Protein AF-A0A2W6BJ49-F1 (afdb_monomer)

Sequence (142 aa):
MTAWVGRHHGAAAAEHDPLISLSISPTPAHVPTARLVVVAAARKLGAQLGALDDIKLAVSEACNRAIAAAIRCELTDAVELSISRQRTSAGGEHIVLAVRDYAPYRYRYRYRFRMARDGDRCLHRTVRRIGERAAAPGRNDR

Foldseek 3Di:
DDDPPDPPPPPPDDPFDFPDKDWDWLDLVCLVVVLVVVLVVCVVVQADPLCSVVSSVLSNVLSPLQSVLCVVQVHRGIWMWTWGWDADPVRAIWIWIWIFHDRPQPRTWTWTFTDHSPNDDGRPTDTDRPPDPPPDPDPPDD

Nearest PDB structures (foldseek):
  6m37-assembly1_A-2  TM=8.198E-01  e=3.806E-04  Bacillus subtilis subsp. subtilis str. 168
  6m37-assembly1_C-2  TM=8.162E-01  e=4.527E-04  Bacillus subtilis subsp. subtilis str. 168
  1thn-assembly1_A  TM=8.262E-01  e=7.694E-03  Geobacillus stearothermophilus
  1th8-assembly1_A-2  TM=7.601E-01  e=3.665E-02  Geobacillus stearothermophilus

Structure (mmCIF, N/CA/C/O backbone):
data_AF-A0A2W6BJ49-F1
#
_entry.id   AF-A0A2W6BJ49-F1
#
loop_
_atom_site.group_PDB
_atom_site.id
_atom_site.type_symbol
_atom_site.label_atom_id
_atom_site.label_alt_id
_atom_site.label_comp_id
_atom_site.label_asym_id
_atom_site.label_entity_id
_atom_site.label_seq_id
_atom_site.pdbx_PDB_ins_code
_atom_site.Cartn_x
_atom_site.Cartn_y
_atom_site.Cartn_z
_atom_site.occupancy
_atom_site.B_iso_or_equiv
_atom_site.auth_seq_id
_atom_site.auth_comp_id
_atom_site.auth_asym_id
_atom_site.auth_atom_id
_atom_site.pdbx_PDB_model_num
ATOM 1 N N . MET A 1 1 ? 32.449 -1.028 -12.294 1.00 32.12 1 MET A N 1
ATOM 2 C CA . MET A 1 1 ? 32.282 -1.641 -10.961 1.00 32.12 1 MET A CA 1
ATOM 3 C C . MET A 1 1 ? 31.823 -0.558 -9.997 1.00 32.12 1 MET A C 1
ATOM 5 O O . MET A 1 1 ? 32.533 0.416 -9.816 1.00 32.12 1 MET A O 1
ATOM 9 N N . THR A 1 2 ? 30.582 -0.711 -9.521 1.00 38.41 2 THR A N 1
ATOM 10 C CA . THR A 1 2 ? 29.999 -0.207 -8.259 1.00 38.41 2 THR A CA 1
ATOM 11 C C . THR A 1 2 ? 30.323 1.207 -7.767 1.00 38.41 2 THR A C 1
ATOM 13 O O . THR A 1 2 ? 31.344 1.421 -7.128 1.00 38.41 2 THR A O 1
ATOM 16 N N . ALA A 1 3 ? 29.332 2.098 -7.885 1.00 26.39 3 ALA A N 1
ATOM 17 C CA . ALA A 1 3 ? 28.916 2.985 -6.793 1.00 26.39 3 ALA A CA 1
ATOM 18 C C . ALA A 1 3 ? 27.504 3.536 -7.081 1.00 26.39 3 ALA A C 1
ATOM 20 O O . ALA A 1 3 ? 27.319 4.704 -7.413 1.00 26.39 3 ALA A O 1
ATOM 21 N N . TRP A 1 4 ? 26.486 2.674 -6.979 1.00 32.56 4 TRP A N 1
ATOM 22 C CA . TRP A 1 4 ? 25.100 3.125 -6.818 1.00 32.56 4 TRP A CA 1
ATOM 23 C C . TRP A 1 4 ? 24.964 3.597 -5.368 1.00 32.56 4 TRP A C 1
ATOM 25 O O . TRP A 1 4 ? 24.644 2.823 -4.468 1.00 32.56 4 TRP A O 1
ATOM 35 N N . VAL A 1 5 ? 25.349 4.849 -5.120 1.00 38.41 5 VAL A N 1
ATOM 36 C CA . VAL A 1 5 ? 25.195 5.482 -3.810 1.00 38.41 5 VAL A CA 1
ATOM 37 C C . VAL A 1 5 ? 23.714 5.764 -3.633 1.00 38.41 5 VAL A C 1
ATOM 39 O O . VAL A 1 5 ? 23.128 6.569 -4.361 1.00 38.41 5 VAL A O 1
ATOM 42 N N . GLY A 1 6 ? 23.118 5.040 -2.687 1.00 41.69 6 GLY A N 1
ATOM 43 C CA . GLY A 1 6 ? 21.729 5.166 -2.294 1.00 41.69 6 GLY A CA 1
ATOM 44 C C . GLY A 1 6 ? 21.366 6.628 -2.093 1.00 41.69 6 GLY A C 1
ATOM 45 O O . GLY A 1 6 ? 21.786 7.272 -1.132 1.00 41.69 6 GLY A O 1
ATOM 46 N N . ARG A 1 7 ? 20.547 7.155 -3.005 1.00 43.75 7 ARG A N 1
ATOM 47 C CA . ARG A 1 7 ? 19.790 8.358 -2.703 1.00 43.75 7 ARG A CA 1
ATOM 48 C C . ARG A 1 7 ? 18.834 7.988 -1.584 1.00 43.75 7 ARG A C 1
ATOM 50 O O . ARG A 1 7 ? 17.828 7.313 -1.806 1.00 43.75 7 ARG A O 1
ATOM 57 N N . HIS A 1 8 ? 19.161 8.467 -0.390 1.00 37.78 8 HIS A N 1
ATOM 58 C CA . HIS A 1 8 ? 18.173 8.809 0.613 1.00 37.78 8 HIS A CA 1
ATOM 59 C C . HIS A 1 8 ? 17.096 9.632 -0.097 1.00 37.78 8 HIS A C 1
ATOM 61 O O . HIS A 1 8 ? 17.296 10.808 -0.405 1.00 37.78 8 HIS A O 1
ATOM 67 N N . HIS A 1 9 ? 15.975 8.987 -0.421 1.00 42.41 9 HIS A N 1
ATOM 68 C CA . HIS A 1 9 ? 14.757 9.670 -0.814 1.00 42.41 9 HIS A CA 1
ATOM 69 C C . HIS A 1 9 ? 14.285 10.375 0.449 1.00 42.41 9 HIS A C 1
ATOM 71 O O . HIS A 1 9 ? 13.554 9.824 1.268 1.00 42.41 9 HIS A O 1
ATOM 77 N N . GLY A 1 10 ? 14.858 11.563 0.654 1.00 31.80 10 GLY A N 1
ATOM 78 C CA . GLY A 1 10 ? 14.587 12.429 1.778 1.00 31.80 10 GLY A CA 1
ATOM 79 C C . GLY A 1 10 ? 13.087 12.508 1.985 1.00 31.80 10 GLY A C 1
ATOM 80 O O . GLY A 1 10 ? 12.326 12.783 1.053 1.00 31.80 10 GLY A O 1
ATOM 81 N N . ALA A 1 11 ? 12.705 12.216 3.222 1.00 36.41 11 ALA A N 1
ATOM 82 C CA . ALA A 1 11 ? 11.377 12.319 3.779 1.00 36.41 11 ALA A CA 1
ATOM 83 C C . ALA A 1 11 ? 10.761 13.688 3.459 1.00 36.41 11 ALA A C 1
ATOM 85 O O . ALA A 1 11 ? 10.861 14.642 4.220 1.00 36.41 11 ALA A O 1
ATOM 86 N N . ALA A 1 12 ? 10.110 13.795 2.309 1.00 38.19 12 ALA A N 1
ATOM 87 C CA . ALA A 1 12 ? 9.374 14.983 1.912 1.00 38.19 12 ALA A CA 1
ATOM 88 C C . ALA A 1 12 ? 7.951 14.567 1.543 1.00 38.19 12 ALA A C 1
ATOM 90 O O . ALA A 1 12 ? 7.577 14.485 0.369 1.00 38.19 12 ALA A O 1
ATOM 91 N N . ALA A 1 13 ? 7.171 14.192 2.561 1.00 40.88 13 ALA A N 1
ATOM 92 C CA . ALA A 1 13 ? 5.799 14.664 2.798 1.00 40.88 13 ALA A CA 1
ATOM 93 C C . ALA A 1 13 ? 4.962 13.644 3.588 1.00 40.88 13 ALA A C 1
ATOM 95 O O . ALA A 1 13 ? 4.073 12.994 3.031 1.00 40.88 13 ALA A O 1
ATOM 96 N N . ALA A 1 14 ? 5.128 13.597 4.902 1.00 42.75 14 ALA A N 1
ATOM 97 C CA . ALA A 1 14 ? 4.016 13.289 5.791 1.00 42.75 14 ALA A CA 1
ATOM 98 C C . ALA A 1 14 ? 4.265 14.015 7.109 1.00 42.75 14 ALA A C 1
ATOM 100 O O . ALA A 1 14 ? 5.147 13.656 7.868 1.00 42.75 14 ALA A O 1
ATOM 101 N N . GLU A 1 15 ? 3.478 15.047 7.372 1.00 49.59 15 GLU A N 1
ATOM 102 C CA . GLU A 1 15 ? 3.415 15.740 8.661 1.00 49.59 15 GLU A CA 1
ATOM 103 C C . GLU A 1 15 ? 2.759 14.852 9.743 1.00 49.59 15 GLU A C 1
ATOM 105 O O . GLU A 1 15 ? 2.001 15.349 10.558 1.00 49.59 15 GLU A O 1
ATOM 110 N N . HIS A 1 16 ? 2.898 13.523 9.671 1.00 55.38 16 HIS A N 1
ATOM 111 C CA . HIS A 1 16 ? 2.281 12.526 10.557 1.00 55.38 16 HIS A CA 1
ATOM 112 C C . HIS A 1 16 ? 3.182 11.278 10.573 1.00 55.38 16 HIS A C 1
ATOM 114 O O . HIS A 1 16 ? 3.567 10.818 9.497 1.00 55.38 16 HIS A O 1
ATOM 120 N N . ASP A 1 17 ? 3.463 10.722 11.755 1.00 73.25 17 ASP A N 1
ATOM 121 C CA . ASP A 1 17 ? 4.239 9.486 11.944 1.00 73.25 17 ASP A CA 1
ATOM 122 C C . ASP A 1 17 ? 3.456 8.269 11.398 1.00 73.25 17 ASP A C 1
ATOM 124 O O . ASP A 1 17 ? 2.380 7.940 11.920 1.00 73.25 17 ASP A O 1
ATOM 128 N N . PRO A 1 18 ? 3.882 7.653 10.277 1.00 81.25 18 PRO A N 1
ATOM 129 C CA . PRO A 1 18 ? 3.132 6.572 9.661 1.00 81.25 18 PRO A CA 1
ATOM 130 C C . PRO A 1 18 ? 3.341 5.258 10.416 1.00 81.25 18 PRO A C 1
ATOM 132 O O . PRO A 1 18 ? 4.457 4.894 10.765 1.00 81.25 18 PRO A O 1
ATOM 135 N N . LEU A 1 19 ? 2.264 4.484 10.588 1.00 90.50 19 LEU A N 1
ATOM 136 C CA . LEU A 1 19 ? 2.350 3.147 11.183 1.00 90.50 19 LEU A CA 1
ATOM 137 C C . LEU A 1 19 ? 3.278 2.240 10.365 1.00 90.50 19 LEU A C 1
ATOM 139 O O . LEU A 1 19 ? 3.994 1.422 10.937 1.00 90.50 19 LEU A O 1
ATOM 143 N N . ILE A 1 20 ? 3.217 2.358 9.035 1.00 95.31 20 ILE A N 1
ATOM 144 C CA . ILE A 1 20 ? 4.161 1.703 8.131 1.00 95.31 20 ILE A CA 1
ATOM 145 C C . ILE A 1 20 ? 4.573 2.642 7.002 1.00 95.31 20 ILE A C 1
ATOM 147 O O . ILE A 1 20 ? 3.755 3.408 6.482 1.00 95.31 20 ILE A O 1
ATOM 151 N N . SER A 1 21 ? 5.821 2.470 6.581 1.00 93.44 21 SER A N 1
ATOM 152 C CA . SER A 1 21 ? 6.361 2.937 5.309 1.00 93.44 21 SER A CA 1
ATOM 153 C C . SER A 1 21 ? 6.938 1.725 4.583 1.00 93.44 21 SER A C 1
ATOM 155 O O . SER A 1 21 ? 7.716 0.972 5.165 1.00 93.44 21 SER A O 1
ATOM 157 N N . LEU A 1 22 ? 6.523 1.505 3.339 1.00 95.12 22 LEU A N 1
ATOM 158 C CA . LEU A 1 22 ? 6.941 0.375 2.512 1.00 95.12 22 LEU A CA 1
ATOM 159 C C . LEU A 1 22 ? 7.399 0.895 1.151 1.00 95.12 22 LEU A C 1
ATOM 161 O O . LEU A 1 22 ? 6.646 1.591 0.476 1.00 95.12 22 LEU A O 1
ATOM 165 N N . SER A 1 23 ? 8.591 0.495 0.723 1.00 94.75 23 SER A N 1
ATOM 166 C CA . SER A 1 23 ? 9.107 0.776 -0.617 1.00 94.75 23 SER A CA 1
ATOM 167 C C . SER A 1 23 ? 9.192 -0.525 -1.402 1.00 94.75 23 SER A C 1
ATOM 169 O O . SER A 1 23 ? 9.777 -1.498 -0.926 1.00 94.75 23 SER A O 1
ATOM 171 N N . ILE A 1 24 ? 8.612 -0.551 -2.601 1.00 94.50 24 ILE A N 1
ATOM 172 C CA . ILE A 1 24 ? 8.688 -1.697 -3.514 1.00 94.50 24 ILE A CA 1
ATOM 173 C C . ILE A 1 24 ? 9.320 -1.272 -4.837 1.00 94.50 24 ILE A C 1
ATOM 175 O O . ILE A 1 24 ? 9.093 -0.157 -5.310 1.00 94.50 24 ILE A O 1
ATOM 179 N N . SER A 1 25 ? 10.083 -2.164 -5.470 1.00 93.75 25 SER A N 1
ATOM 180 C CA . SER A 1 25 ? 10.503 -1.947 -6.859 1.00 93.75 25 SER A CA 1
ATOM 181 C C . SER A 1 25 ? 9.271 -1.891 -7.771 1.00 93.75 25 SER A C 1
ATOM 183 O O . SER A 1 25 ? 8.299 -2.604 -7.486 1.00 93.75 25 SER A O 1
ATOM 185 N N . PRO A 1 26 ? 9.298 -1.108 -8.868 1.00 92.12 26 PRO A N 1
ATOM 186 C CA . PRO A 1 26 ? 8.151 -0.905 -9.750 1.00 92.12 26 PRO A CA 1
ATOM 187 C C . PRO A 1 26 ? 7.891 -2.123 -10.658 1.00 92.12 26 PRO A C 1
ATOM 189 O O . PRO A 1 26 ? 7.945 -2.039 -11.881 1.00 92.12 26 PRO A O 1
ATOM 192 N N . THR A 1 27 ? 7.602 -3.279 -10.058 1.00 94.62 27 THR A N 1
ATOM 193 C CA . THR A 1 27 ? 7.278 -4.530 -10.749 1.00 94.62 27 THR A CA 1
ATOM 194 C C . THR A 1 27 ? 5.906 -5.043 -10.290 1.00 94.62 27 THR A C 1
ATOM 196 O O . THR A 1 27 ? 5.608 -5.018 -9.090 1.00 94.62 27 THR A O 1
ATOM 199 N N . PRO A 1 28 ? 5.048 -5.548 -11.202 1.00 95.19 28 PRO A N 1
ATOM 200 C CA . PRO A 1 28 ? 3.725 -6.064 -10.830 1.00 95.19 28 PRO A CA 1
ATOM 201 C C . PRO A 1 28 ? 3.767 -7.187 -9.781 1.00 95.19 28 PRO A C 1
ATOM 203 O O . PRO A 1 28 ? 2.845 -7.323 -8.978 1.00 95.19 28 PRO A O 1
ATOM 206 N N . ALA A 1 29 ? 4.863 -7.953 -9.738 1.00 97.00 29 ALA A N 1
ATOM 207 C CA . ALA A 1 29 ? 5.075 -9.044 -8.788 1.00 97.00 29 ALA A CA 1
ATOM 208 C C . ALA A 1 29 ? 5.056 -8.598 -7.311 1.00 97.00 29 ALA A C 1
ATOM 210 O O . ALA A 1 29 ? 4.742 -9.405 -6.440 1.00 97.00 29 ALA A O 1
ATOM 211 N N . HIS A 1 30 ? 5.341 -7.325 -7.008 1.00 97.00 30 HIS A N 1
ATOM 212 C CA . HIS A 1 30 ? 5.345 -6.816 -5.630 1.00 97.00 30 HIS A CA 1
ATOM 213 C C . HIS A 1 30 ? 3.984 -6.287 -5.145 1.00 97.00 30 HIS A C 1
ATOM 215 O O . HIS A 1 30 ? 3.809 -6.032 -3.950 1.00 97.00 30 HIS A O 1
ATOM 221 N N . V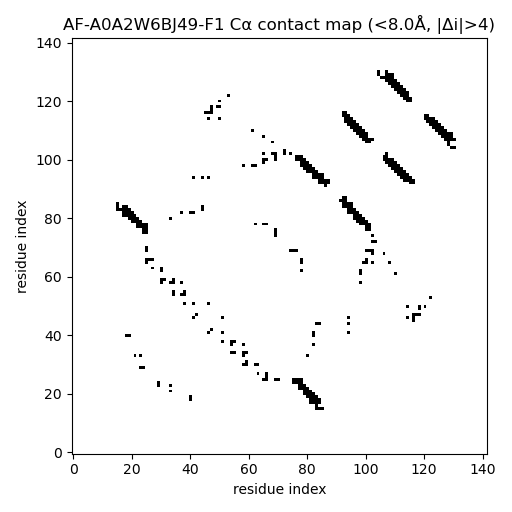AL A 1 31 ? 2.992 -6.146 -6.031 1.00 97.12 31 VAL A N 1
ATOM 222 C CA . VAL A 1 31 ? 1.660 -5.624 -5.670 1.00 97.12 31 VAL A CA 1
ATOM 223 C C . VAL A 1 31 ? 0.924 -6.520 -4.660 1.00 97.12 31 VAL A C 1
ATOM 225 O O . VAL A 1 31 ? 0.342 -5.982 -3.713 1.00 97.12 31 VAL A O 1
ATOM 228 N N . PRO A 1 32 ? 0.956 -7.865 -4.762 1.00 97.56 32 PRO A N 1
ATOM 229 C CA . PRO A 1 32 ? 0.379 -8.736 -3.737 1.00 97.56 32 PRO A CA 1
ATOM 230 C C . PRO A 1 32 ? 0.989 -8.521 -2.345 1.00 97.56 32 PRO A C 1
ATOM 232 O O . PRO A 1 32 ? 0.247 -8.419 -1.366 1.00 97.56 32 PRO A O 1
ATOM 235 N N . THR A 1 33 ? 2.314 -8.374 -2.256 1.00 97.31 33 THR A N 1
ATOM 236 C CA . THR A 1 33 ? 3.013 -8.085 -0.994 1.00 97.31 33 THR A CA 1
ATOM 237 C C . THR A 1 33 ? 2.567 -6.746 -0.415 1.00 97.31 33 THR A C 1
ATOM 239 O O . THR A 1 33 ? 2.234 -6.667 0.768 1.00 97.31 33 THR A O 1
ATOM 242 N N . ALA A 1 34 ? 2.463 -5.707 -1.250 1.00 96.88 34 ALA A N 1
ATOM 243 C CA . ALA A 1 34 ? 1.963 -4.403 -0.825 1.00 96.88 34 ALA A CA 1
ATOM 244 C C . ALA A 1 34 ? 0.539 -4.487 -0.252 1.00 96.88 34 ALA A C 1
ATOM 246 O O . ALA A 1 34 ? 0.273 -3.942 0.821 1.00 96.88 34 ALA A O 1
ATOM 247 N N . ARG A 1 35 ? -0.365 -5.231 -0.906 1.00 96.62 35 ARG A N 1
ATOM 248 C CA . ARG A 1 35 ? -1.726 -5.466 -0.391 1.00 96.62 35 ARG A CA 1
ATOM 249 C C . ARG A 1 35 ? -1.704 -6.143 0.974 1.00 96.62 35 ARG A C 1
ATOM 251 O O . ARG A 1 35 ? -2.432 -5.709 1.862 1.00 96.62 35 ARG A O 1
ATOM 258 N N . LEU A 1 36 ? -0.894 -7.188 1.143 1.00 97.88 36 LEU A N 1
ATOM 259 C CA . LEU A 1 36 ? -0.802 -7.934 2.400 1.00 97.88 36 LEU A CA 1
ATOM 260 C C . LEU A 1 36 ? -0.367 -7.022 3.549 1.00 97.88 36 LEU A C 1
ATOM 262 O O . LEU A 1 36 ? -1.042 -6.963 4.579 1.00 97.88 36 LEU A O 1
ATOM 266 N N . VAL A 1 37 ? 0.714 -6.267 3.346 1.00 97.50 37 VAL A N 1
ATOM 267 C CA . VAL A 1 37 ? 1.259 -5.361 4.364 1.00 97.50 37 VAL A CA 1
ATOM 268 C C . VAL A 1 37 ? 0.261 -4.250 4.696 1.00 97.50 37 VAL A C 1
ATOM 270 O O . VAL A 1 37 ? -0.003 -3.991 5.871 1.00 97.50 37 VAL A O 1
ATOM 273 N N . VAL A 1 38 ? -0.348 -3.623 3.685 1.00 95.38 38 VAL A N 1
ATOM 274 C CA . VAL A 1 38 ? -1.316 -2.537 3.895 1.00 95.38 38 VAL A CA 1
ATOM 275 C C . VAL A 1 38 ? -2.579 -3.033 4.600 1.00 95.38 38 VAL A C 1
ATOM 277 O O . VAL A 1 38 ? -3.064 -2.356 5.502 1.00 95.38 38 VAL A O 1
ATOM 280 N N . VAL A 1 39 ? -3.099 -4.216 4.256 1.00 94.88 39 VAL A N 1
ATOM 281 C CA . VAL A 1 39 ? -4.259 -4.809 4.946 1.00 94.88 39 VAL A CA 1
ATOM 282 C C . VAL A 1 39 ? -3.926 -5.123 6.402 1.00 94.88 39 VAL A C 1
ATOM 284 O O . VAL A 1 39 ? -4.722 -4.810 7.289 1.00 94.88 39 VAL A O 1
ATOM 287 N N . ALA A 1 40 ? -2.755 -5.705 6.671 1.00 96.00 40 ALA A N 1
ATOM 288 C CA . ALA A 1 40 ? -2.315 -5.982 8.036 1.00 96.00 40 ALA A CA 1
ATOM 289 C C . ALA A 1 40 ? -2.205 -4.690 8.862 1.00 96.00 40 ALA A C 1
ATOM 291 O O . ALA A 1 40 ? -2.7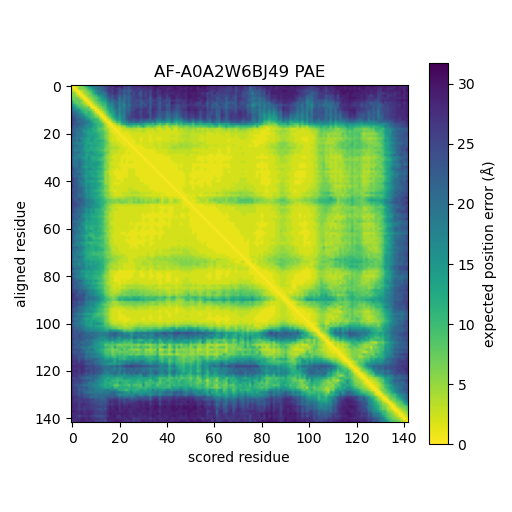10 -4.612 9.985 1.00 96.00 40 ALA A O 1
ATOM 292 N N . ALA A 1 41 ? -1.619 -3.644 8.282 1.00 94.62 41 ALA A N 1
ATOM 293 C CA . ALA A 1 41 ? -1.501 -2.352 8.937 1.00 94.62 41 ALA A CA 1
ATOM 294 C C . ALA A 1 41 ? -2.867 -1.666 9.123 1.00 94.62 41 ALA A C 1
ATOM 296 O O . ALA A 1 41 ? -3.146 -1.146 10.200 1.00 94.62 41 ALA A O 1
ATOM 297 N N . ALA A 1 42 ? -3.764 -1.725 8.137 1.00 90.56 42 ALA A N 1
ATOM 298 C CA . ALA A 1 42 ? -5.118 -1.184 8.248 1.00 90.56 42 ALA A CA 1
ATOM 299 C C . ALA A 1 42 ? -5.926 -1.871 9.358 1.00 90.56 42 ALA A C 1
ATOM 301 O O . ALA A 1 42 ? -6.588 -1.188 10.141 1.00 90.56 42 ALA A O 1
ATOM 302 N N . ARG A 1 43 ? -5.810 -3.200 9.491 1.00 92.00 43 ARG A N 1
ATOM 303 C CA . ARG A 1 43 ? -6.386 -3.954 10.618 1.00 92.00 43 ARG A CA 1
ATOM 304 C C . ARG A 1 43 ? -5.842 -3.458 11.957 1.00 92.00 43 ARG A C 1
ATOM 306 O O . ARG A 1 43 ? -6.624 -3.176 12.857 1.00 92.00 43 ARG A O 1
ATOM 313 N N . LYS A 1 44 ? -4.522 -3.261 12.070 1.00 92.50 44 LYS A N 1
ATOM 314 C CA . LYS A 1 44 ? -3.887 -2.686 13.274 1.00 92.50 44 LYS A CA 1
ATOM 315 C C . LYS A 1 44 ? -4.373 -1.259 13.569 1.00 92.50 44 LYS A C 1
ATOM 317 O O . LYS A 1 44 ? -4.412 -0.835 14.723 1.00 92.50 44 LYS A O 1
ATOM 322 N N . LEU A 1 45 ? -4.783 -0.520 12.539 1.00 89.69 45 LEU A N 1
ATOM 323 C CA . LEU A 1 45 ? -5.391 0.798 12.688 1.00 89.69 45 LEU A CA 1
ATOM 324 C C . LEU A 1 45 ? -6.895 0.768 13.025 1.00 89.69 45 LEU A C 1
ATOM 326 O O . LEU A 1 45 ? -7.460 1.828 13.309 1.00 89.69 45 LEU A O 1
ATOM 330 N N . GLY A 1 46 ? -7.515 -0.413 13.083 1.00 87.62 46 GLY A N 1
ATOM 331 C CA . GLY A 1 46 ? -8.929 -0.593 13.415 1.00 87.62 46 GLY A CA 1
ATOM 332 C C . GLY A 1 46 ? -9.869 -0.465 12.216 1.00 87.62 46 GLY A C 1
ATOM 333 O O . GLY A 1 46 ? -11.040 -0.151 12.403 1.00 87.62 46 GLY A O 1
ATOM 334 N N . ALA A 1 47 ? -9.378 -0.665 10.988 1.00 85.31 47 ALA A N 1
ATOM 335 C CA . ALA A 1 47 ? -10.250 -0.753 9.819 1.00 85.31 47 ALA A CA 1
ATOM 336 C C . ALA A 1 47 ? -11.186 -1.968 9.939 1.00 85.31 47 ALA A C 1
ATOM 338 O O . ALA A 1 47 ? -10.739 -3.077 10.244 1.00 85.31 47 ALA A O 1
ATOM 339 N N . GLN A 1 48 ? -12.473 -1.761 9.663 1.00 83.50 48 GLN A N 1
ATOM 340 C CA . GLN A 1 48 ? -13.471 -2.827 9.680 1.00 83.50 48 GLN A CA 1
ATOM 341 C C . GLN A 1 48 ? -13.274 -3.813 8.520 1.00 83.50 48 GLN A C 1
ATOM 343 O O . GLN A 1 48 ? -12.741 -3.454 7.469 1.00 83.50 48 GLN A O 1
ATOM 348 N N . LEU A 1 49 ? -13.753 -5.051 8.688 1.00 79.69 49 LEU A N 1
ATOM 349 C CA . LEU A 1 49 ? -13.602 -6.121 7.694 1.00 79.69 49 LEU A CA 1
ATOM 350 C C . LEU A 1 49 ? -14.147 -5.734 6.311 1.00 79.69 49 LEU A C 1
ATOM 352 O O . LEU A 1 49 ? -13.464 -5.976 5.319 1.00 79.69 49 LEU A O 1
ATOM 356 N N . GLY A 1 50 ? -15.307 -5.067 6.252 1.00 78.94 50 GLY A N 1
ATOM 357 C CA . GLY A 1 50 ? -15.913 -4.614 4.994 1.00 78.94 50 GLY A CA 1
ATOM 358 C C . GLY A 1 50 ? -15.063 -3.597 4.223 1.00 78.94 50 GLY A C 1
ATOM 359 O O . GLY A 1 50 ? -15.101 -3.570 3.000 1.00 78.94 50 GLY A O 1
ATOM 360 N N . ALA A 1 51 ? -14.222 -2.821 4.913 1.00 80.25 51 ALA A N 1
ATOM 361 C CA . ALA A 1 51 ? -13.319 -1.868 4.270 1.00 80.25 51 ALA A CA 1
ATOM 362 C C . ALA A 1 51 ? -12.062 -2.538 3.682 1.00 80.25 51 ALA A C 1
ATOM 364 O O . ALA A 1 51 ? -11.369 -1.936 2.865 1.00 80.25 51 ALA A O 1
ATOM 365 N N . LEU A 1 52 ? -11.723 -3.771 4.083 1.00 87.75 52 LEU A N 1
ATOM 366 C CA . LEU A 1 52 ? -10.462 -4.400 3.675 1.00 87.75 52 LEU A CA 1
ATOM 367 C C . LEU A 1 52 ? -10.426 -4.762 2.190 1.00 87.75 52 LEU A C 1
ATOM 369 O O . LEU A 1 52 ? -9.350 -4.727 1.590 1.00 87.75 52 LEU A O 1
ATOM 373 N N . ASP A 1 53 ? -11.564 -5.107 1.592 1.00 88.94 53 ASP A N 1
ATOM 374 C CA . ASP A 1 53 ? -11.623 -5.414 0.162 1.00 88.94 53 ASP A CA 1
ATOM 375 C C . ASP A 1 53 ? -11.531 -4.143 -0.690 1.00 88.94 53 ASP A C 1
ATOM 377 O O . ASP A 1 53 ? -10.767 -4.118 -1.659 1.00 88.94 53 ASP A O 1
ATOM 381 N N . ASP A 1 54 ? -12.150 -3.050 -0.240 1.00 84.50 54 ASP A N 1
ATOM 382 C CA . ASP A 1 54 ? -11.981 -1.722 -0.838 1.00 84.50 54 ASP A CA 1
ATOM 383 C C . ASP A 1 54 ? -10.519 -1.248 -0.749 1.00 84.50 54 ASP A C 1
ATOM 385 O O . ASP A 1 54 ? -9.968 -0.736 -1.725 1.00 84.50 54 ASP A O 1
ATOM 389 N N . ILE A 1 55 ? -9.838 -1.484 0.383 1.00 88.44 55 ILE A N 1
ATOM 390 C CA . ILE A 1 55 ? -8.398 -1.207 0.530 1.00 88.44 55 ILE A CA 1
ATOM 391 C C . ILE A 1 55 ? -7.584 -2.022 -0.471 1.00 88.44 55 ILE A C 1
ATOM 393 O O . ILE A 1 55 ? -6.703 -1.476 -1.135 1.00 88.44 55 ILE A O 1
ATOM 397 N N . LYS A 1 56 ? -7.841 -3.330 -0.590 1.00 92.00 56 LYS A N 1
ATOM 398 C CA . LYS A 1 56 ? -7.108 -4.188 -1.533 1.00 92.00 56 LYS A CA 1
ATOM 399 C C . LYS A 1 56 ? -7.272 -3.685 -2.965 1.00 92.00 56 LYS A C 1
ATOM 401 O O . LYS A 1 56 ? -6.278 -3.663 -3.694 1.00 92.00 56 LYS A O 1
ATOM 406 N N . LEU A 1 57 ? -8.487 -3.303 -3.359 1.00 91.12 57 LEU A N 1
ATOM 407 C CA . LEU A 1 57 ? -8.773 -2.748 -4.680 1.00 91.12 57 LEU A CA 1
ATOM 408 C C . LEU A 1 57 ? -8.018 -1.429 -4.890 1.00 91.12 57 LEU A C 1
ATOM 410 O O . LEU A 1 57 ? -7.264 -1.298 -5.854 1.00 91.12 57 LEU A O 1
ATOM 414 N N . ALA A 1 58 ? -8.142 -0.502 -3.940 1.00 88.50 58 ALA A N 1
ATOM 415 C CA . ALA A 1 58 ? -7.496 0.806 -3.960 1.00 88.50 58 ALA A CA 1
ATOM 416 C C . ALA A 1 58 ? -5.962 0.720 -4.056 1.00 88.50 58 ALA A C 1
ATOM 418 O O . ALA A 1 58 ? -5.351 1.417 -4.870 1.00 88.50 58 ALA A O 1
ATOM 419 N N . VAL A 1 59 ? -5.338 -0.160 -3.263 1.00 92.25 59 VAL A N 1
ATOM 420 C CA . VAL A 1 59 ? -3.891 -0.432 -3.313 1.00 92.25 59 VAL A CA 1
ATOM 421 C C . VAL A 1 59 ? -3.504 -0.983 -4.679 1.00 92.25 59 VAL A C 1
ATOM 423 O O . VAL A 1 59 ? -2.554 -0.495 -5.284 1.00 92.25 59 VAL A O 1
ATOM 426 N N . SER A 1 60 ? -4.245 -1.974 -5.182 1.00 93.75 60 SER A N 1
ATOM 427 C CA . SER A 1 60 ? -3.942 -2.608 -6.471 1.00 93.75 60 SER A CA 1
ATOM 428 C C . SER A 1 60 ? -3.983 -1.594 -7.607 1.00 93.75 60 SER A C 1
ATOM 430 O O . SER A 1 60 ? -3.048 -1.519 -8.401 1.00 93.75 60 SER A O 1
ATOM 432 N N . GLU A 1 61 ? -5.038 -0.781 -7.665 1.00 91.31 61 GLU A N 1
ATOM 433 C CA . GLU A 1 61 ? -5.197 0.239 -8.698 1.00 91.31 61 GLU A CA 1
ATOM 434 C C . GLU A 1 61 ? -4.089 1.300 -8.612 1.00 91.31 61 GLU A C 1
ATOM 436 O O . GLU A 1 61 ? -3.454 1.622 -9.618 1.00 91.31 61 GLU A O 1
ATOM 441 N N . ALA A 1 62 ? -3.819 1.823 -7.411 1.00 89.75 62 ALA A N 1
ATOM 442 C CA . ALA A 1 62 ? -2.808 2.854 -7.207 1.00 89.75 62 ALA A CA 1
ATOM 443 C C . ALA A 1 62 ? -1.394 2.352 -7.542 1.00 89.75 62 ALA A C 1
ATOM 445 O O . ALA A 1 62 ? -0.671 3.023 -8.282 1.00 89.75 62 ALA A O 1
ATOM 446 N N . CYS A 1 63 ? -1.018 1.165 -7.055 1.00 93.00 63 CYS A N 1
ATOM 447 C CA . CYS A 1 63 ? 0.286 0.567 -7.330 1.00 93.00 63 CYS A CA 1
ATOM 448 C C . CYS A 1 63 ? 0.449 0.225 -8.810 1.00 93.00 63 CYS A C 1
ATOM 450 O O . CYS A 1 63 ? 1.460 0.597 -9.392 1.00 93.00 63 CYS A O 1
ATOM 452 N N . ASN A 1 64 ? -0.539 -0.408 -9.450 1.00 93.75 64 ASN A N 1
ATOM 453 C CA . ASN A 1 64 ? -0.448 -0.717 -10.880 1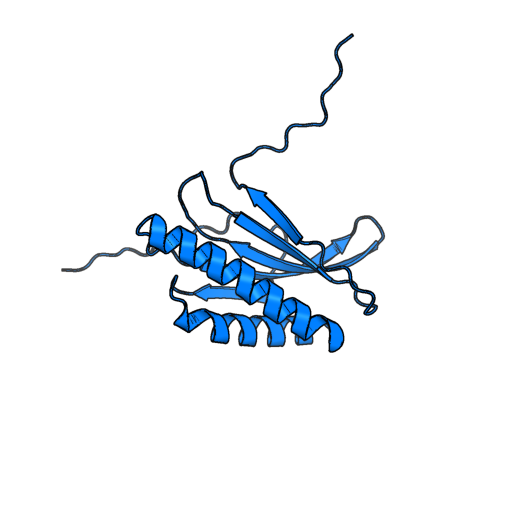.00 93.75 64 ASN A CA 1
ATOM 454 C C . ASN A 1 64 ? -0.342 0.551 -11.730 1.00 93.75 64 ASN A C 1
ATOM 456 O O . ASN A 1 64 ? 0.410 0.577 -12.702 1.00 93.75 64 ASN A O 1
ATOM 460 N N . ARG A 1 65 ? -1.038 1.630 -11.354 1.00 90.06 65 ARG A N 1
ATOM 461 C CA . ARG A 1 65 ? -0.944 2.909 -12.066 1.00 90.06 65 ARG A CA 1
ATOM 462 C C . ARG A 1 65 ? 0.428 3.566 -11.903 1.00 90.06 65 ARG A C 1
ATOM 464 O O . ARG A 1 65 ? 0.965 4.067 -12.890 1.00 90.06 65 ARG A O 1
ATOM 471 N N . ALA A 1 66 ? 0.991 3.531 -10.696 1.00 88.50 66 ALA A N 1
ATOM 472 C CA . ALA A 1 66 ? 2.353 3.980 -10.407 1.00 88.50 66 ALA A CA 1
ATOM 473 C C . ALA A 1 66 ? 3.403 3.158 -11.179 1.00 88.50 66 ALA A C 1
ATOM 475 O O . ALA A 1 66 ? 4.243 3.723 -11.874 1.00 88.50 66 ALA A O 1
ATOM 476 N N . ILE A 1 67 ? 3.300 1.827 -11.138 1.00 92.44 67 ILE A N 1
ATOM 477 C CA . ILE A 1 67 ? 4.180 0.895 -11.858 1.00 92.44 67 ILE A CA 1
ATOM 478 C C . ILE A 1 67 ? 4.098 1.128 -13.367 1.00 92.44 67 ILE A C 1
ATOM 480 O O . ILE A 1 67 ? 5.122 1.249 -14.030 1.00 92.44 67 ILE A O 1
ATOM 484 N N . ALA A 1 68 ? 2.892 1.262 -13.921 1.00 90.19 68 ALA A N 1
ATOM 485 C CA . ALA A 1 68 ? 2.719 1.540 -15.342 1.00 90.19 68 ALA A CA 1
ATOM 486 C C . ALA A 1 68 ? 3.341 2.887 -15.743 1.00 90.19 68 ALA A C 1
ATOM 488 O O . ALA A 1 68 ? 3.871 3.009 -16.844 1.00 90.19 68 ALA A O 1
ATOM 489 N N . ALA A 1 69 ? 3.282 3.905 -14.876 1.00 86.12 69 ALA A N 1
ATOM 490 C CA . ALA A 1 69 ? 3.967 5.173 -15.115 1.00 86.12 69 ALA A CA 1
ATOM 491 C C . ALA A 1 69 ? 5.494 5.016 -15.087 1.00 86.12 69 ALA A C 1
ATOM 493 O O . ALA A 1 69 ? 6.156 5.541 -15.977 1.00 86.12 69 ALA A O 1
ATOM 494 N N . ALA A 1 70 ? 6.033 4.257 -14.130 1.00 86.62 70 ALA A N 1
ATOM 495 C CA . ALA A 1 70 ? 7.460 3.960 -14.056 1.00 86.62 70 ALA A CA 1
ATOM 496 C C . ALA A 1 70 ? 7.954 3.215 -15.305 1.00 86.62 70 ALA A C 1
ATOM 498 O O . ALA A 1 70 ? 8.914 3.661 -15.921 1.00 86.62 70 ALA A O 1
ATOM 499 N N . ILE A 1 71 ? 7.248 2.167 -15.744 1.00 89.06 71 ILE A N 1
ATOM 500 C CA . ILE A 1 71 ? 7.594 1.397 -16.951 1.00 89.06 71 ILE A CA 1
ATOM 501 C C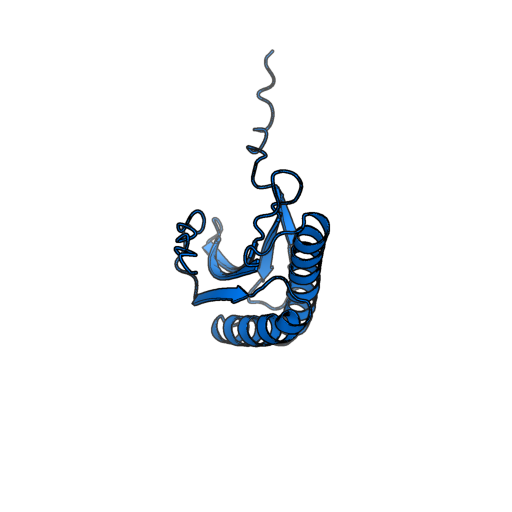 . ILE A 1 71 ? 7.592 2.290 -18.197 1.00 89.06 71 ILE A C 1
ATOM 503 O O . ILE A 1 71 ? 8.552 2.276 -18.958 1.00 89.06 71 ILE A O 1
ATOM 507 N N . ARG A 1 72 ? 6.547 3.109 -18.397 1.00 87.06 72 ARG A N 1
ATOM 508 C CA . ARG A 1 72 ? 6.461 4.018 -19.559 1.00 87.06 72 ARG A CA 1
ATOM 509 C C . ARG A 1 72 ? 7.559 5.081 -19.594 1.00 87.06 72 ARG A C 1
ATOM 511 O O . ARG A 1 72 ? 7.818 5.635 -20.654 1.00 87.06 72 ARG A O 1
ATOM 518 N N . CYS A 1 73 ? 8.122 5.421 -18.441 1.00 84.88 73 CYS A N 1
ATOM 519 C CA . CYS A 1 73 ? 9.185 6.411 -18.312 1.00 84.88 73 CYS A CA 1
ATOM 520 C C . CYS A 1 73 ? 10.557 5.772 -18.052 1.00 84.88 73 CYS A C 1
ATOM 522 O O . CYS A 1 73 ? 11.487 6.506 -17.733 1.00 84.88 73 CYS A O 1
ATOM 524 N N . GLU A 1 74 ? 10.667 4.441 -18.154 1.00 87.44 74 GLU A N 1
ATOM 525 C CA . GLU A 1 74 ? 11.899 3.670 -17.929 1.00 87.44 74 GLU A CA 1
ATOM 526 C C . GLU A 1 74 ? 12.557 3.945 -16.565 1.00 87.44 74 GLU A C 1
ATOM 528 O O . GLU A 1 74 ? 13.777 4.003 -16.416 1.00 87.44 74 GLU A O 1
ATOM 533 N N . LEU A 1 75 ? 11.728 4.123 -15.536 1.00 85.06 75 LEU A N 1
ATOM 534 C CA . LEU A 1 75 ? 12.179 4.436 -14.186 1.00 85.06 75 LEU A CA 1
ATOM 535 C C . LEU A 1 75 ? 12.329 3.180 -13.347 1.00 85.06 75 LEU A C 1
ATOM 537 O O . LEU A 1 75 ? 11.489 2.279 -13.367 1.00 85.06 75 LEU A O 1
ATOM 541 N N . THR A 1 76 ? 13.368 3.189 -12.523 1.00 86.38 76 THR A N 1
ATOM 542 C CA . THR A 1 76 ? 13.638 2.154 -11.522 1.00 86.38 76 THR A CA 1
ATOM 543 C C . THR A 1 76 ? 13.374 2.634 -10.097 1.00 86.38 76 THR A C 1
ATOM 545 O O . THR A 1 76 ? 13.509 1.850 -9.156 1.00 86.38 76 THR A O 1
ATOM 548 N N . ASP A 1 77 ? 12.973 3.900 -9.932 1.00 86.62 77 ASP A N 1
ATOM 549 C CA . ASP A 1 77 ? 12.628 4.476 -8.637 1.00 86.62 77 ASP A CA 1
ATOM 550 C C . ASP A 1 77 ? 11.492 3.690 -7.968 1.00 86.62 77 ASP A C 1
ATOM 552 O O . ASP A 1 77 ? 10.563 3.196 -8.615 1.00 86.62 77 ASP A O 1
ATOM 556 N N . ALA A 1 78 ? 11.574 3.577 -6.644 1.00 87.69 78 ALA A N 1
ATOM 557 C CA . ALA A 1 78 ? 10.625 2.794 -5.872 1.00 87.69 78 ALA A CA 1
ATOM 558 C C . ALA A 1 78 ? 9.216 3.410 -5.890 1.00 87.69 78 ALA A C 1
ATOM 560 O O . ALA A 1 78 ? 9.038 4.631 -5.906 1.00 87.69 78 ALA A O 1
ATOM 561 N N . VAL A 1 79 ? 8.207 2.544 -5.801 1.00 90.75 79 VAL A N 1
ATOM 562 C CA . VAL A 1 79 ? 6.852 2.943 -5.417 1.00 90.75 79 VAL A CA 1
ATOM 563 C C . VAL A 1 79 ? 6.778 2.910 -3.896 1.00 90.75 79 VAL A C 1
ATOM 565 O O . VAL A 1 79 ? 7.007 1.871 -3.273 1.00 90.75 79 VAL A O 1
ATOM 568 N N . GLU A 1 80 ? 6.464 4.052 -3.301 1.00 92.12 80 GLU A N 1
ATOM 569 C CA . GLU A 1 80 ? 6.374 4.221 -1.855 1.00 92.12 80 GLU A CA 1
ATOM 570 C C . GLU A 1 80 ? 4.924 4.152 -1.394 1.00 92.12 80 GLU A C 1
ATOM 572 O O . GLU A 1 80 ? 4.039 4.814 -1.944 1.00 92.12 80 GLU A O 1
ATOM 577 N N . LEU A 1 81 ? 4.687 3.380 -0.341 1.00 92.69 81 LEU A N 1
ATOM 578 C CA . LEU A 1 81 ? 3.415 3.271 0.343 1.00 92.69 81 LEU A CA 1
ATOM 579 C C . LEU A 1 81 ? 3.574 3.720 1.790 1.00 92.69 81 LEU A C 1
ATOM 581 O O . LEU A 1 81 ? 4.546 3.362 2.454 1.00 92.69 81 LEU A O 1
ATOM 585 N N . SER A 1 82 ? 2.586 4.436 2.309 1.00 91.75 82 SER A N 1
ATOM 586 C CA . SER A 1 82 ? 2.491 4.694 3.743 1.00 91.75 82 SER A CA 1
ATOM 587 C C . SER A 1 82 ? 1.061 4.617 4.240 1.00 91.75 82 SER A C 1
ATOM 589 O O . SER A 1 82 ? 0.114 4.929 3.515 1.00 91.75 82 SER A O 1
ATOM 591 N N . ILE A 1 83 ? 0.902 4.190 5.491 1.00 89.88 83 ILE A N 1
ATOM 592 C CA . ILE A 1 83 ? -0.391 4.195 6.173 1.00 89.88 83 ILE A CA 1
ATOM 593 C C . ILE A 1 83 ? -0.266 4.894 7.522 1.00 89.88 83 ILE A C 1
ATOM 595 O O . ILE A 1 83 ? 0.669 4.641 8.279 1.00 89.88 83 ILE A O 1
ATOM 599 N N . SER A 1 84 ? -1.197 5.784 7.839 1.00 89.50 84 SER A N 1
ATOM 600 C CA . SER A 1 84 ? -1.179 6.545 9.089 1.00 89.50 84 SER A CA 1
ATOM 601 C C . SER A 1 84 ? -2.588 6.832 9.597 1.00 89.50 84 SER A C 1
ATOM 603 O O . SER A 1 84 ? -3.575 6.678 8.873 1.00 89.50 84 SER A O 1
ATOM 605 N N . ARG A 1 85 ? -2.696 7.251 10.862 1.00 87.31 85 ARG A N 1
ATOM 606 C CA . ARG A 1 85 ? -3.909 7.896 11.381 1.00 87.31 85 ARG A CA 1
ATOM 607 C C . ARG A 1 85 ? -3.787 9.397 11.191 1.00 87.31 85 ARG A C 1
ATOM 609 O O . ARG A 1 85 ? -2.746 9.978 11.481 1.00 87.31 85 ARG A O 1
ATOM 616 N N . GLN A 1 86 ? -4.866 10.018 10.738 1.00 83.62 86 GLN A N 1
ATOM 617 C CA . GLN A 1 86 ? -4.971 11.463 10.628 1.00 83.62 86 GLN A CA 1
ATOM 618 C C . GLN A 1 86 ? -6.244 11.941 11.321 1.00 83.62 86 GLN A C 1
ATOM 620 O O . GLN A 1 86 ? -7.349 11.497 10.990 1.00 83.62 86 GLN A O 1
ATOM 625 N N . ARG A 1 87 ? -6.083 12.877 12.258 1.00 83.31 87 ARG A N 1
ATOM 626 C CA . ARG A 1 87 ? -7.199 13.566 12.909 1.00 83.31 87 ARG A CA 1
ATOM 627 C C . ARG A 1 87 ? -7.829 14.569 11.943 1.00 83.31 87 ARG A C 1
ATOM 629 O O . ARG A 1 87 ? -7.149 15.172 11.112 1.00 83.31 87 ARG A O 1
ATOM 636 N N . THR A 1 88 ? -9.144 14.705 11.998 1.00 78.12 88 THR A N 1
ATOM 637 C CA . THR A 1 88 ? -9.904 15.672 11.209 1.00 78.12 88 THR A CA 1
ATOM 638 C C . THR A 1 88 ? -10.124 16.947 12.001 1.00 78.12 88 THR A C 1
ATOM 640 O O . THR A 1 88 ? -10.135 16.942 13.229 1.00 78.12 88 THR A O 1
ATOM 643 N N . SER A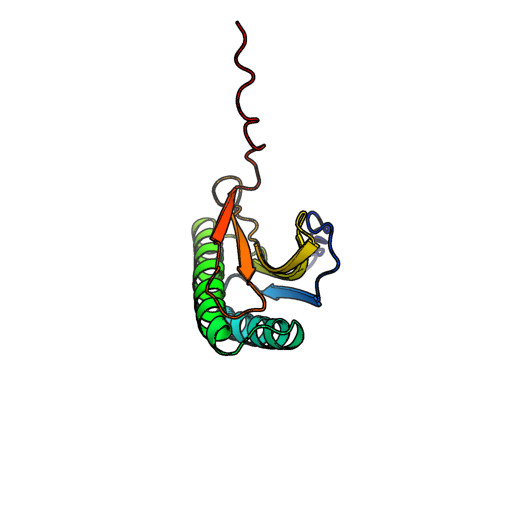 1 89 ? -10.365 18.045 11.287 1.00 77.00 89 SER A N 1
ATOM 644 C CA . SER A 1 89 ? -10.735 19.327 11.890 1.00 77.00 89 SER A CA 1
ATOM 645 C C . SER A 1 89 ? -12.051 19.259 12.677 1.00 77.00 89 SER A C 1
ATOM 647 O O . SER A 1 89 ? -12.258 20.065 13.570 1.00 77.00 89 SER A O 1
ATOM 649 N N . ALA A 1 90 ? -12.917 18.284 12.376 1.00 77.88 90 ALA A N 1
ATOM 650 C CA . ALA A 1 90 ? -14.178 18.038 13.076 1.00 77.88 90 ALA A CA 1
ATOM 651 C C . ALA A 1 90 ? -14.027 17.113 14.306 1.00 77.88 90 ALA A C 1
ATOM 653 O O . ALA A 1 90 ? -15.023 16.646 14.843 1.00 77.88 90 ALA A O 1
ATOM 654 N N . GLY A 1 91 ? -12.796 16.794 14.731 1.00 75.38 91 GLY A N 1
ATOM 655 C CA . GLY A 1 91 ? -12.527 15.967 15.917 1.00 75.38 91 GLY A CA 1
ATOM 656 C C . GLY A 1 91 ? -12.566 14.449 15.691 1.00 75.38 91 GLY A C 1
ATOM 657 O O . GLY A 1 91 ? -12.247 13.693 16.603 1.00 75.38 91 GLY A O 1
ATOM 658 N N . GLY A 1 92 ? -12.894 13.987 14.482 1.00 78.12 92 GLY A N 1
ATOM 659 C CA . GLY A 1 92 ? -12.826 12.571 14.105 1.00 78.12 92 GLY A CA 1
ATOM 660 C C . GLY A 1 92 ? -11.417 12.122 13.705 1.00 78.12 92 GLY A C 1
ATOM 661 O O . GLY A 1 92 ? -10.499 12.927 13.571 1.00 78.12 92 GLY A O 1
ATOM 662 N N . GLU A 1 93 ? -11.232 10.830 13.442 1.00 77.81 93 GLU A N 1
ATOM 663 C CA . GLU A 1 93 ? -9.992 10.290 12.873 1.00 77.81 93 GLU A CA 1
ATOM 664 C C . GLU A 1 93 ? -10.292 9.424 11.653 1.00 77.81 93 GLU A C 1
ATOM 666 O O . GLU A 1 93 ? -11.250 8.650 11.644 1.00 77.81 93 GLU A O 1
ATOM 671 N N . HIS A 1 94 ? -9.427 9.506 10.646 1.00 79.94 94 HIS A N 1
ATOM 672 C CA . HIS A 1 94 ? -9.450 8.601 9.505 1.00 79.94 94 HIS A CA 1
ATOM 673 C C . HIS A 1 94 ? -8.092 7.950 9.307 1.00 79.94 94 HIS A C 1
ATOM 675 O O . HIS A 1 94 ? -7.043 8.532 9.594 1.00 79.94 94 HIS A O 1
ATOM 681 N N . ILE A 1 95 ? -8.124 6.743 8.756 1.00 84.88 95 ILE A N 1
ATOM 682 C CA . ILE A 1 95 ? -6.927 6.096 8.238 1.00 84.88 95 ILE A CA 1
ATOM 683 C C . ILE A 1 95 ? -6.604 6.725 6.890 1.00 84.88 95 ILE A C 1
ATOM 685 O O . ILE A 1 95 ? -7.494 6.898 6.056 1.00 84.88 95 ILE A O 1
ATOM 689 N N . VAL A 1 96 ? -5.334 7.058 6.696 1.00 85.25 96 VAL A N 1
ATOM 690 C CA . VAL A 1 96 ? -4.797 7.581 5.451 1.00 85.25 96 VAL A CA 1
ATOM 691 C C . VAL A 1 96 ? -3.839 6.564 4.868 1.00 85.25 96 VAL A C 1
ATOM 693 O O . VAL A 1 96 ? -2.815 6.272 5.470 1.00 85.25 96 VAL A O 1
ATOM 696 N N . LEU A 1 97 ? -4.163 6.060 3.681 1.00 87.56 97 LEU A N 1
ATOM 697 C CA . LEU A 1 97 ? -3.229 5.324 2.834 1.00 87.56 97 LEU A CA 1
ATOM 698 C C . LEU A 1 97 ? -2.713 6.270 1.749 1.00 87.56 97 LEU A C 1
ATOM 700 O O . LEU A 1 97 ? -3.518 6.940 1.096 1.00 87.56 97 LEU A O 1
ATOM 704 N N . ALA A 1 98 ? -1.394 6.314 1.573 1.00 87.25 98 ALA A N 1
ATOM 705 C CA . ALA A 1 98 ? -0.717 7.031 0.508 1.00 87.25 98 ALA A CA 1
ATOM 706 C C . ALA A 1 98 ? 0.086 6.074 -0.374 1.00 87.25 98 ALA A C 1
ATOM 708 O O . ALA A 1 98 ? 0.826 5.248 0.143 1.00 87.25 98 ALA A O 1
ATOM 709 N N . VAL A 1 99 ? -0.032 6.228 -1.693 1.00 88.31 99 VAL A N 1
ATOM 710 C CA . VAL A 1 99 ? 0.892 5.641 -2.675 1.00 88.31 99 VAL A CA 1
ATOM 711 C C . VAL A 1 99 ? 1.538 6.785 -3.444 1.00 88.31 99 VAL A C 1
ATOM 713 O O . VAL A 1 99 ? 0.837 7.736 -3.814 1.00 88.31 99 VAL A O 1
ATOM 716 N N . ARG A 1 100 ? 2.852 6.709 -3.638 1.00 86.19 100 ARG A N 1
ATOM 717 C CA . ARG A 1 100 ? 3.673 7.697 -4.333 1.00 86.19 100 ARG A CA 1
ATOM 718 C C . ARG A 1 100 ? 4.619 6.995 -5.303 1.00 86.19 100 ARG A C 1
ATOM 720 O O . ARG A 1 100 ? 5.206 5.970 -4.983 1.00 86.19 100 ARG A O 1
ATOM 727 N N . ASP A 1 101 ? 4.795 7.612 -6.459 1.00 84.44 101 ASP A N 1
ATOM 728 C CA . ASP A 1 101 ? 5.829 7.288 -7.434 1.00 84.44 101 ASP A CA 1
ATOM 729 C C . ASP A 1 101 ? 6.662 8.535 -7.764 1.00 84.44 101 ASP A C 1
ATOM 731 O O . ASP A 1 101 ? 6.284 9.672 -7.440 1.00 84.44 101 ASP A O 1
ATOM 735 N N . TYR A 1 102 ? 7.806 8.311 -8.404 1.00 77.44 102 TYR A N 1
ATOM 736 C CA . TYR A 1 102 ? 8.758 9.359 -8.770 1.00 77.44 102 TYR A CA 1
ATOM 737 C C . TYR A 1 102 ? 8.741 9.700 -10.257 1.00 77.44 102 TYR A C 1
ATOM 739 O O . TYR A 1 102 ? 9.659 10.370 -10.733 1.00 77.44 102 TYR A O 1
ATOM 747 N N . ALA A 1 103 ? 7.681 9.330 -10.985 1.00 70.88 103 ALA A N 1
ATOM 748 C CA . ALA A 1 103 ? 7.616 9.624 -12.404 1.00 70.88 103 ALA A CA 1
ATOM 749 C C . ALA A 1 103 ? 7.720 11.133 -12.680 1.00 70.88 103 ALA A C 1
ATOM 751 O O . ALA A 1 103 ? 7.045 11.935 -12.020 1.00 70.88 103 ALA A O 1
ATOM 752 N N . PRO A 1 104 ? 8.590 11.559 -13.617 1.00 64.75 104 PRO A N 1
ATOM 753 C CA . PRO A 1 104 ? 8.928 12.962 -13.799 1.00 64.75 104 PRO A CA 1
ATOM 754 C C . PRO A 1 104 ? 7.673 13.753 -14.160 1.00 64.75 104 PRO A C 1
ATOM 756 O O . PRO A 1 104 ? 6.996 13.411 -15.121 1.00 64.75 104 PRO A O 1
ATOM 759 N N . TYR A 1 105 ? 7.377 14.771 -13.337 1.00 53.38 105 TYR A N 1
ATOM 760 C CA . TYR A 1 105 ? 6.421 15.902 -13.376 1.00 53.38 105 TYR A CA 1
ATOM 761 C C . TYR A 1 105 ? 5.035 15.786 -14.059 1.00 53.38 105 TYR A C 1
ATOM 763 O O . TYR A 1 105 ? 4.157 16.612 -13.793 1.00 53.38 105 TYR A O 1
ATOM 771 N N . ARG A 1 106 ? 4.755 14.780 -14.885 1.00 50.97 106 ARG A N 1
ATOM 772 C CA . ARG A 1 106 ? 3.453 14.491 -15.497 1.00 50.97 106 ARG A CA 1
ATOM 773 C C . ARG A 1 106 ? 2.658 13.408 -14.771 1.00 50.97 106 ARG A C 1
ATOM 775 O O . ARG A 1 106 ? 1.445 13.382 -14.940 1.00 50.97 106 ARG A O 1
ATOM 782 N N . TYR A 1 107 ? 3.288 12.601 -13.913 1.00 49.75 107 TYR A N 1
ATOM 783 C CA . TYR A 1 107 ? 2.619 11.451 -13.294 1.00 49.75 107 TYR A CA 1
ATOM 784 C C . TYR A 1 107 ? 2.849 11.284 -11.787 1.00 49.75 107 TYR A C 1
ATOM 786 O O . TYR A 1 107 ? 2.458 10.254 -11.263 1.00 49.75 107 TYR A O 1
ATOM 794 N N . ARG A 1 108 ? 3.395 12.273 -11.055 1.00 54.75 108 ARG A N 1
ATOM 795 C CA . ARG A 1 108 ? 3.478 12.155 -9.585 1.00 54.75 108 ARG A CA 1
ATOM 796 C C . ARG A 1 108 ? 2.086 12.144 -8.976 1.00 54.75 108 ARG A C 1
ATOM 798 O O . ARG A 1 108 ? 1.508 13.210 -8.747 1.00 54.75 108 ARG A O 1
ATOM 805 N N . TYR A 1 109 ? 1.570 10.962 -8.684 1.00 57.66 109 TYR A N 1
ATOM 806 C CA . TYR A 1 109 ? 0.261 10.802 -8.084 1.00 57.66 109 TYR A CA 1
ATOM 807 C C . TYR A 1 109 ? 0.413 10.494 -6.603 1.00 57.66 109 TYR A C 1
ATOM 809 O O . TYR A 1 109 ? 1.012 9.498 -6.215 1.00 57.66 109 TYR A O 1
ATOM 817 N N . ARG A 1 110 ? -0.167 11.347 -5.758 1.00 64.50 110 ARG A N 1
ATOM 818 C CA . ARG A 1 110 ? -0.467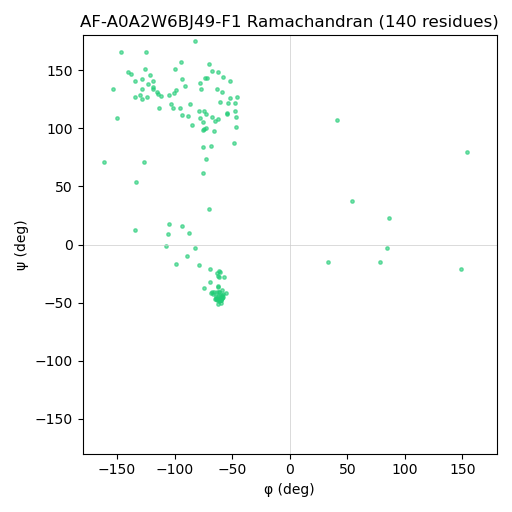 10.975 -4.377 1.00 64.50 110 ARG A CA 1
ATOM 819 C C . ARG A 1 110 ? -1.892 10.461 -4.336 1.00 64.50 110 ARG A C 1
ATOM 821 O O . ARG A 1 110 ? -2.818 11.251 -4.516 1.00 64.50 110 ARG A O 1
ATOM 828 N N . TYR A 1 111 ? -2.053 9.169 -4.096 1.00 61.03 111 TYR A N 1
ATOM 829 C CA . TYR A 1 111 ? -3.361 8.565 -3.858 1.00 61.03 111 TYR A CA 1
ATOM 830 C C . TYR A 1 111 ? -3.647 8.644 -2.376 1.00 61.03 111 TYR A C 1
ATOM 832 O O . TYR A 1 111 ? -2.956 7.985 -1.617 1.00 61.03 111 TYR A O 1
ATOM 840 N N . ARG A 1 112 ? -4.604 9.466 -1.952 1.00 67.38 112 ARG A N 1
ATOM 841 C CA . ARG A 1 112 ? -5.053 9.489 -0.561 1.00 67.38 112 ARG A CA 1
ATOM 842 C C . ARG A 1 112 ? -6.402 8.800 -0.473 1.00 67.38 112 ARG A C 1
ATOM 844 O O . ARG A 1 112 ? -7.309 9.176 -1.208 1.00 67.38 112 ARG A O 1
ATOM 851 N N . PHE A 1 113 ? -6.520 7.855 0.446 1.00 67.50 113 PHE A N 1
ATOM 852 C CA . PHE A 1 113 ? -7.787 7.230 0.809 1.00 67.50 113 PHE A CA 1
ATOM 853 C C . PHE A 1 113 ? -8.095 7.596 2.252 1.00 67.50 113 PHE A C 1
ATOM 855 O O . PHE A 1 113 ? -7.206 7.501 3.096 1.00 67.50 113 PHE A O 1
ATOM 862 N N . ARG A 1 114 ? -9.317 8.050 2.527 1.00 69.94 114 ARG A N 1
ATOM 863 C CA . ARG A 1 114 ? -9.829 8.175 3.898 1.00 69.94 114 ARG A CA 1
ATOM 864 C C . ARG A 1 114 ? -10.707 6.966 4.184 1.00 69.94 114 ARG A C 1
ATOM 866 O O . ARG A 1 114 ? -11.271 6.395 3.263 1.00 69.94 114 ARG A O 1
ATOM 873 N N . MET A 1 115 ? -10.789 6.556 5.441 1.00 67.19 115 MET A N 1
ATOM 874 C CA . MET A 1 115 ? -11.721 5.518 5.882 1.00 67.19 115 MET A CA 1
ATOM 875 C C . MET A 1 115 ? -12.389 5.984 7.166 1.00 67.19 115 MET A C 1
ATOM 877 O O . MET A 1 115 ? -11.698 6.403 8.100 1.00 67.19 115 MET A O 1
ATOM 881 N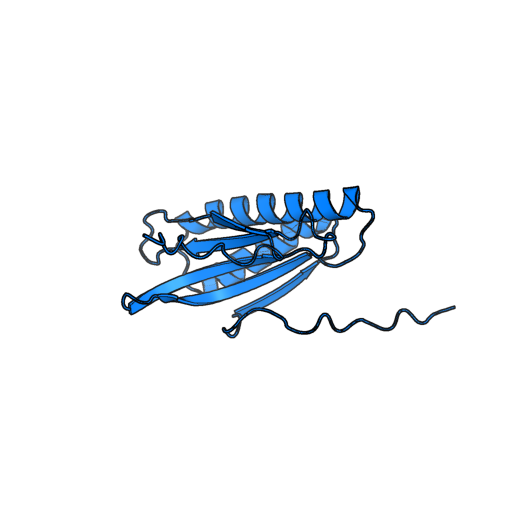 N . ALA A 1 116 ? -13.721 5.963 7.204 1.00 61.34 116 ALA A N 1
ATOM 882 C CA . ALA A 1 116 ? -14.478 6.155 8.434 1.00 61.34 116 ALA A CA 1
ATOM 883 C C . ALA A 1 116 ? -14.324 4.910 9.320 1.00 61.34 116 ALA A C 1
ATOM 885 O O . ALA A 1 116 ? -14.256 3.792 8.810 1.00 61.34 116 ALA A O 1
ATOM 886 N N . ARG A 1 117 ? -14.241 5.096 10.643 1.00 59.09 117 ARG A N 1
ATOM 887 C CA . ARG A 1 117 ? -14.183 3.963 11.583 1.00 59.09 117 ARG A CA 1
ATOM 888 C C . ARG A 1 117 ? -15.503 3.183 11.661 1.00 59.09 117 ARG A C 1
ATOM 890 O O . ARG A 1 117 ? -15.469 2.018 12.034 1.00 59.09 117 ARG A O 1
ATOM 897 N N . ASP A 1 118 ? -16.615 3.800 11.259 1.00 61.00 118 ASP A N 1
ATOM 898 C CA . ASP A 1 118 ? -17.979 3.282 11.441 1.00 61.00 118 ASP A CA 1
ATOM 899 C C . ASP A 1 118 ? -18.543 2.467 10.267 1.00 61.00 118 ASP A C 1
ATOM 901 O O . ASP A 1 118 ? -19.738 2.217 10.193 1.00 61.00 118 ASP A O 1
ATOM 905 N N . GLY A 1 119 ? -17.700 2.010 9.339 1.00 53.56 119 GLY A N 1
ATOM 906 C CA . GLY A 1 119 ? -18.123 1.040 8.318 1.00 53.56 119 GLY A CA 1
ATOM 907 C C . GLY A 1 119 ? -18.924 1.604 7.151 1.00 53.56 119 GLY A C 1
ATOM 908 O O . GLY A 1 119 ? -18.995 0.951 6.110 1.00 53.56 119 GLY A O 1
ATOM 909 N N . ASP A 1 120 ? -19.447 2.825 7.270 1.00 52.12 120 ASP A N 1
ATOM 910 C CA . ASP A 1 120 ? -20.142 3.478 6.169 1.00 52.12 120 ASP A CA 1
ATOM 911 C C . ASP A 1 120 ? -19.127 4.059 5.172 1.00 52.12 120 ASP A C 1
ATOM 913 O O . ASP A 1 120 ? -18.265 4.888 5.495 1.00 52.12 120 ASP A O 1
ATOM 917 N N . ARG A 1 121 ? -19.148 3.500 3.959 1.00 56.00 121 ARG A N 1
ATOM 918 C CA . ARG A 1 121 ? -18.098 3.615 2.940 1.00 56.00 121 ARG A CA 1
ATOM 919 C C . ARG A 1 121 ? -17.757 5.068 2.635 1.00 56.00 121 ARG A C 1
ATOM 921 O O . ARG A 1 121 ? -18.507 5.787 1.987 1.00 56.00 121 ARG A O 1
ATOM 928 N N . CYS A 1 122 ? -16.545 5.467 3.002 1.00 50.56 122 CYS A N 1
ATOM 929 C CA . CYS A 1 122 ? -16.001 6.759 2.611 1.00 50.56 122 CYS A CA 1
ATOM 930 C C . CYS A 1 122 ? -14.571 6.623 2.093 1.00 50.56 122 CYS A C 1
ATOM 932 O O . CYS A 1 122 ? -13.674 7.311 2.569 1.00 50.56 122 CYS A O 1
ATOM 934 N N . LEU A 1 123 ? -14.353 5.752 1.097 1.00 56.72 123 LEU A N 1
ATOM 935 C CA . LEU A 1 123 ? -13.098 5.714 0.346 1.00 56.72 123 LEU A CA 1
ATOM 936 C C . LEU A 1 123 ? -13.023 6.937 -0.580 1.00 56.72 123 LEU A C 1
ATOM 938 O O . LEU A 1 123 ? -13.205 6.857 -1.792 1.00 56.72 123 LEU A O 1
ATOM 942 N N . HIS A 1 124 ? -12.778 8.111 -0.002 1.00 61.00 124 HIS A N 1
ATOM 943 C CA . HIS A 1 124 ? -12.547 9.306 -0.799 1.00 61.00 124 HIS A CA 1
ATOM 944 C C . HIS A 1 124 ? -11.145 9.221 -1.403 1.00 61.00 124 HIS A C 1
ATOM 946 O O . HIS A 1 124 ? -10.150 9.489 -0.726 1.00 61.00 124 HIS A O 1
ATOM 952 N N . ARG A 1 125 ? -11.081 8.809 -2.672 1.00 62.62 125 ARG A N 1
ATOM 953 C CA . ARG A 1 125 ? -9.865 8.802 -3.482 1.00 62.62 125 ARG A CA 1
ATOM 954 C C . ARG A 1 125 ? -9.555 10.230 -3.909 1.00 62.62 125 ARG A C 1
ATOM 956 O O . ARG A 1 125 ? -10.164 10.756 -4.835 1.00 62.62 125 ARG A O 1
ATOM 963 N N . THR A 1 126 ? -8.553 10.840 -3.294 1.00 61.84 126 THR A N 1
ATOM 964 C CA . THR A 1 126 ? -7.981 12.080 -3.824 1.00 61.84 126 THR A CA 1
ATOM 965 C C . THR A 1 126 ? -6.686 11.751 -4.542 1.00 61.84 126 THR A C 1
ATOM 967 O O . THR A 1 126 ? -5.729 11.291 -3.921 1.00 61.84 126 THR A O 1
ATOM 970 N N . VAL A 1 127 ? -6.648 12.009 -5.845 1.00 59.75 127 VAL A N 1
ATOM 971 C CA . VAL A 1 127 ? -5.418 11.975 -6.633 1.00 59.75 127 VAL A CA 1
ATOM 972 C C . VAL A 1 127 ? -4.884 13.400 -6.706 1.00 59.75 127 VAL A C 1
ATOM 974 O O . VAL A 1 127 ? -5.558 14.285 -7.226 1.00 59.75 127 VAL A O 1
ATOM 977 N N . ARG A 1 128 ? -3.689 13.647 -6.168 1.00 61.53 128 ARG A N 1
ATOM 978 C CA . ARG A 1 128 ? -3.026 14.955 -6.296 1.00 61.53 128 ARG A CA 1
ATOM 979 C C . ARG A 1 128 ? -1.764 14.825 -7.126 1.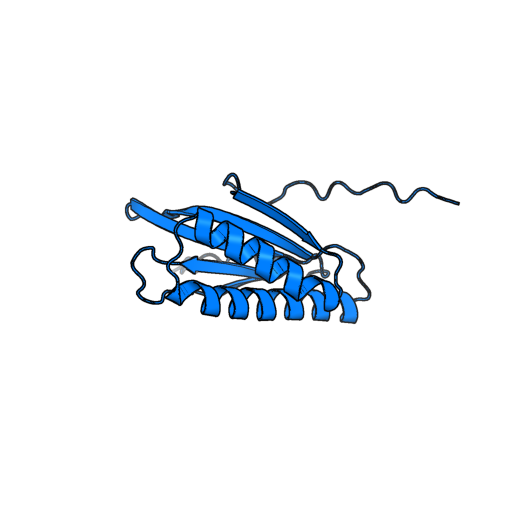00 61.53 128 ARG A C 1
ATOM 981 O O . ARG A 1 128 ? -0.924 13.977 -6.825 1.00 61.53 128 ARG A O 1
ATOM 988 N N . ARG A 1 129 ? -1.635 15.691 -8.133 1.00 53.91 129 ARG A N 1
ATOM 989 C CA . ARG A 1 129 ? -0.403 15.871 -8.896 1.00 53.91 129 ARG A CA 1
ATOM 990 C C . ARG A 1 129 ? 0.591 16.652 -8.040 1.00 53.91 129 ARG A C 1
ATOM 992 O O . ARG A 1 129 ? 0.339 17.806 -7.700 1.00 53.91 129 ARG A O 1
ATOM 999 N N . ILE A 1 130 ? 1.712 16.041 -7.665 1.00 49.06 130 ILE A N 1
ATOM 1000 C CA . ILE A 1 130 ? 2.764 16.753 -6.919 1.00 49.06 130 ILE A CA 1
ATOM 1001 C C . ILE A 1 130 ? 3.512 17.657 -7.910 1.00 49.06 130 ILE A C 1
ATOM 1003 O O . ILE A 1 130 ? 4.357 17.184 -8.667 1.00 49.06 130 ILE A O 1
ATOM 1007 N N . GLY A 1 131 ? 3.151 18.941 -7.926 1.00 49.12 131 GLY A N 1
ATOM 1008 C CA . GLY A 1 131 ? 3.669 19.966 -8.843 1.00 49.12 131 GLY A CA 1
ATOM 1009 C C . GLY A 1 131 ? 2.636 21.050 -9.169 1.00 49.12 131 GLY A C 1
ATOM 1010 O O . GLY A 1 131 ? 3.002 22.166 -9.517 1.00 49.12 131 GLY A O 1
ATOM 1011 N N . GLU A 1 132 ? 1.350 20.752 -8.981 1.00 43.50 132 GLU A N 1
ATOM 1012 C CA . GLU A 1 132 ? 0.286 21.750 -8.985 1.00 43.50 132 GLU A CA 1
ATOM 1013 C C . GLU A 1 132 ? 0.212 22.337 -7.571 1.00 43.50 132 GLU A C 1
ATOM 1015 O O . GLU A 1 132 ? -0.282 21.703 -6.633 1.00 43.50 132 GLU A O 1
ATOM 1020 N N . ARG A 1 133 ? 0.758 23.545 -7.384 1.00 39.56 133 ARG A N 1
ATOM 1021 C CA . ARG A 1 133 ? 0.325 24.397 -6.271 1.00 39.56 133 ARG A CA 1
ATOM 1022 C C . ARG A 1 133 ? -1.196 24.452 -6.401 1.00 39.56 133 ARG A C 1
ATOM 1024 O O . ARG A 1 133 ? -1.677 24.720 -7.499 1.00 39.56 133 ARG A O 1
ATOM 1031 N N . ALA A 1 134 ? -1.940 24.126 -5.343 1.00 40.59 134 ALA A N 1
ATOM 1032 C CA . ALA A 1 134 ? -3.382 24.326 -5.351 1.00 40.59 134 ALA A CA 1
ATOM 1033 C C . ALA A 1 134 ? -3.624 25.750 -5.860 1.00 40.59 134 ALA A C 1
ATOM 1035 O O . ALA A 1 134 ? -3.152 26.698 -5.230 1.00 40.59 134 ALA A O 1
ATOM 1036 N N . ALA A 1 135 ? -4.254 25.897 -7.028 1.00 38.41 135 ALA A N 1
ATOM 1037 C CA . ALA A 1 135 ? -4.777 27.188 -7.421 1.00 38.41 135 ALA A CA 1
ATOM 1038 C C . ALA A 1 135 ? -5.676 27.610 -6.257 1.00 38.41 135 ALA A C 1
ATOM 1040 O O . ALA A 1 135 ? -6.638 26.911 -5.925 1.00 38.41 135 ALA A O 1
ATOM 1041 N N . ALA A 1 136 ? -5.268 28.663 -5.548 1.00 37.56 136 ALA A N 1
ATOM 1042 C CA . ALA A 1 136 ? -6.100 29.273 -4.531 1.00 37.56 136 ALA A CA 1
ATOM 1043 C C . ALA A 1 136 ? -7.465 29.568 -5.176 1.00 37.56 136 ALA A C 1
ATOM 1045 O O . ALA A 1 136 ? -7.482 29.955 -6.350 1.00 37.56 136 ALA A O 1
ATOM 1046 N N . PRO A 1 137 ? -8.598 29.368 -4.479 1.00 38.91 137 PRO A N 1
ATOM 1047 C CA . PRO A 1 137 ? -9.873 29.845 -4.995 1.00 38.91 137 PRO A CA 1
ATOM 1048 C C . PRO A 1 137 ? -9.700 31.333 -5.306 1.00 38.91 137 PRO A C 1
ATOM 1050 O O . PRO A 1 137 ? -9.242 32.092 -4.451 1.00 38.91 137 PRO A O 1
ATOM 1053 N N . GLY A 1 138 ? -9.944 31.689 -6.569 1.00 37.16 138 GLY A N 1
ATOM 1054 C CA . GLY A 1 138 ? -9.645 33.001 -7.119 1.00 37.16 138 GLY A CA 1
ATOM 1055 C C . GLY A 1 138 ? -10.148 34.102 -6.197 1.00 37.16 138 GLY A C 1
ATOM 1056 O O . GLY A 1 138 ? -11.337 34.176 -5.886 1.00 37.16 138 GLY A O 1
ATOM 1057 N N . ARG A 1 139 ? -9.222 34.957 -5.761 1.00 40.25 139 ARG A N 1
ATOM 1058 C CA . ARG A 1 139 ? -9.568 36.293 -5.301 1.00 40.25 139 ARG A CA 1
ATOM 1059 C C . ARG A 1 139 ? -10.182 36.989 -6.519 1.00 40.25 139 ARG A C 1
ATOM 1061 O O . ARG A 1 139 ? -9.500 37.206 -7.512 1.00 40.25 139 ARG A O 1
ATOM 1068 N N . ASN A 1 140 ? -11.495 37.182 -6.479 1.00 44.12 140 ASN A N 1
ATOM 1069 C CA . ASN A 1 140 ? -12.225 37.956 -7.468 1.00 44.12 140 ASN A CA 1
ATOM 1070 C C . ASN A 1 140 ? -11.879 39.426 -7.216 1.00 44.12 140 ASN A C 1
ATOM 1072 O O . ASN A 1 140 ? -12.380 40.010 -6.254 1.00 44.12 140 ASN A O 1
ATOM 1076 N N . ASP A 1 141 ? -10.971 39.972 -8.017 1.00 41.81 141 ASP A N 1
ATOM 1077 C CA . ASP A 1 141 ? -10.658 41.396 -8.002 1.00 41.81 141 ASP A CA 1
ATOM 1078 C C . ASP A 1 141 ? -11.774 42.125 -8.770 1.00 41.81 141 ASP A C 1
ATOM 1080 O O . ASP A 1 141 ? -11.926 41.968 -9.984 1.00 41.81 141 ASP A O 1
ATOM 1084 N N . ARG A 1 142 ? -12.601 42.855 -8.014 1.00 38.94 142 ARG A N 1
ATOM 1085 C CA . ARG A 1 142 ? -13.408 43.976 -8.510 1.00 38.94 142 ARG A CA 1
ATOM 1086 C C . ARG A 1 142 ? -12.557 45.234 -8.527 1.00 38.94 142 ARG A C 1
ATOM 1088 O O . ARG A 1 142 ? -11.746 45.378 -7.585 1.00 38.94 142 ARG A O 1
#

Solvent-accessible surface area (backbone atoms only — not comparable to full-atom values): 8529 Å² total; per-residue (Å²): 134,89,83,87,72,78,75,77,78,69,91,81,85,66,102,54,84,52,82,43,76,48,76,39,64,56,47,81,84,47,50,64,58,52,37,53,55,52,49,54,51,39,50,76,73,56,52,45,78,84,52,48,60,56,48,41,50,51,46,48,54,52,49,52,52,42,26,53,45,22,60,78,66,76,47,75,62,48,37,38,35,37,35,29,76,43,77,45,98,86,75,49,62,27,46,36,41,39,39,39,38,72,38,77,82,84,58,21,41,39,42,37,32,37,36,52,70,81,70,62,87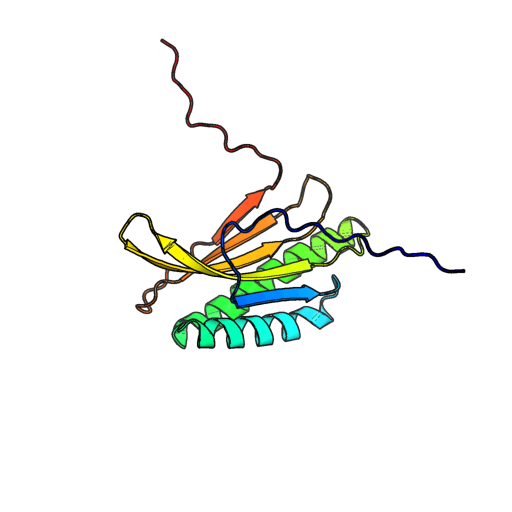,43,74,52,75,45,75,41,59,66,81,64,73,77,78,68,83,75,83,80,83,127

Mean predicted aligned error: 10.85 Å

Radius of gyration: 16.61 Å; Cα contacts (8 Å, |Δi|>4): 228; chains: 1; bounding box: 52×53×36 Å

Secondary structure (DSSP, 8-state):
------------S-SS--SEEEEE-S-GGGHHHHHHHHHHHHHHTT--HHHHHHHHHHHHHHHHHHHHHHHHTT--PPEEEEEEEEE-TTS-EEEEEEEE----SS--EEEEE---TTSS-----EEEETT----PPP----

pLDDT: mean 73.36, std 20.96, range [26.39, 97.88]